Protein AF-A0A7C7M2N9-F1 (afdb_monomer_lite)

Sequence (61 aa):
MLILFIRLGISQNITIAVVDFDGKGVTKIEASALTDRFATELFNLDIYILIERERVGEILD

Structure (mmCIF, N/CA/C/O backbone):
data_AF-A0A7C7M2N9-F1
#
_entry.id   AF-A0A7C7M2N9-F1
#
loop_
_atom_site.group_PDB
_atom_site.id
_atom_site.type_symbol
_atom_site.label_atom_id
_atom_site.label_alt_id
_atom_site.label_comp_id
_atom_site.label_asym_id
_atom_site.label_entity_id
_atom_site.label_seq_id
_atom_site.pdbx_PDB_ins_code
_atom_site.Cartn_x
_atom_site.Cartn_y
_atom_site.Cartn_z
_atom_site.occupancy
_atom_site.B_iso_or_equiv
_atom_site.auth_seq_id
_atom_site.auth_comp_id
_atom_site.auth_asym_id
_atom_site.auth_atom_id
_atom_site.pdbx_PDB_model_num
ATOM 1 N N . MET A 1 1 ? 36.652 5.258 -24.742 1.00 55.91 1 MET A N 1
ATOM 2 C CA . MET A 1 1 ? 36.010 6.242 -23.840 1.00 55.91 1 MET A CA 1
ATOM 3 C C . MET A 1 1 ? 34.499 6.422 -24.069 1.00 55.91 1 MET A C 1
ATOM 5 O O . MET A 1 1 ? 33.895 7.195 -23.350 1.00 55.91 1 MET A O 1
ATOM 9 N N . LEU A 1 2 ? 33.853 5.708 -25.008 1.00 50.41 2 LEU A N 1
ATOM 10 C CA . LEU A 1 2 ? 32.397 5.823 -25.234 1.00 50.41 2 LEU A CA 1
ATOM 11 C C . LEU A 1 2 ? 31.571 4.771 -24.459 1.00 50.41 2 LEU A C 1
ATOM 13 O O . LEU A 1 2 ? 30.422 5.000 -24.110 1.00 50.41 2 LEU A O 1
ATOM 17 N N . ILE A 1 3 ? 32.190 3.639 -24.114 1.00 57.00 3 ILE A N 1
ATOM 18 C CA . ILE A 1 3 ? 31.529 2.493 -23.460 1.00 57.00 3 ILE A CA 1
ATOM 19 C C . ILE A 1 3 ? 31.293 2.732 -21.952 1.00 57.00 3 ILE A C 1
ATOM 21 O O . ILE A 1 3 ? 30.520 2.016 -21.322 1.00 57.00 3 ILE A O 1
ATOM 25 N N . LEU A 1 4 ? 31.933 3.756 -21.367 1.00 51.22 4 LEU A N 1
ATOM 26 C CA . LEU A 1 4 ? 31.808 4.081 -19.941 1.00 51.22 4 LEU A CA 1
ATOM 27 C C . LEU A 1 4 ? 30.479 4.789 -19.615 1.00 51.22 4 LEU A C 1
ATOM 29 O O . LEU A 1 4 ? 29.948 4.603 -18.527 1.00 51.22 4 LEU A O 1
ATOM 33 N N . PHE A 1 5 ? 29.897 5.531 -20.566 1.00 52.50 5 PHE A N 1
ATOM 34 C CA . PHE A 1 5 ? 28.646 6.271 -20.344 1.00 52.50 5 PHE A CA 1
ATOM 35 C C . PHE A 1 5 ? 27.387 5.394 -20.423 1.00 52.50 5 PHE A C 1
ATOM 37 O O . PHE A 1 5 ? 26.417 5.664 -19.725 1.00 52.50 5 PHE A O 1
ATOM 44 N N . ILE A 1 6 ? 27.405 4.302 -21.197 1.00 55.44 6 ILE A N 1
ATOM 45 C CA . ILE A 1 6 ? 26.238 3.408 -21.368 1.00 55.44 6 ILE A CA 1
ATOM 46 C C . ILE A 1 6 ? 25.938 2.603 -20.086 1.00 55.44 6 ILE A C 1
ATOM 48 O O . ILE A 1 6 ? 24.831 2.111 -19.896 1.00 55.44 6 ILE A O 1
ATOM 52 N N . ARG A 1 7 ? 26.910 2.478 -19.174 1.00 48.53 7 ARG A N 1
ATOM 53 C CA . ARG A 1 7 ? 26.795 1.663 -17.952 1.00 48.53 7 ARG A CA 1
ATOM 54 C C . ARG A 1 7 ? 26.253 2.421 -16.734 1.00 48.53 7 ARG A C 1
ATOM 56 O O . ARG A 1 7 ? 25.909 1.769 -15.756 1.00 48.53 7 ARG A O 1
ATOM 63 N N . LEU A 1 8 ? 26.143 3.753 -16.775 1.00 52.69 8 LEU A N 1
ATOM 64 C CA . LEU A 1 8 ? 25.680 4.566 -15.635 1.00 52.69 8 LEU A CA 1
ATOM 65 C C . LEU A 1 8 ? 24.154 4.791 -15.619 1.00 52.69 8 LEU A C 1
ATOM 67 O O . LEU A 1 8 ? 23.669 5.746 -15.027 1.00 52.69 8 LEU A O 1
A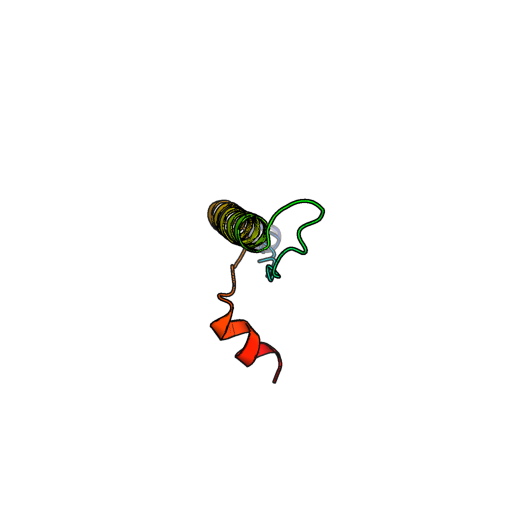TOM 71 N N . GLY A 1 9 ? 23.398 3.938 -16.308 1.00 52.28 9 GLY A N 1
ATOM 72 C CA . GLY A 1 9 ? 21.937 3.963 -16.352 1.00 52.28 9 GLY A CA 1
ATOM 73 C C . GLY A 1 9 ? 21.335 2.718 -15.713 1.00 52.28 9 GLY A C 1
ATOM 74 O O . GLY A 1 9 ? 20.466 2.091 -16.307 1.00 52.28 9 GLY A O 1
ATOM 75 N N . ILE A 1 10 ? 21.832 2.290 -14.549 1.00 53.66 10 ILE A N 1
ATOM 76 C CA . ILE A 1 10 ? 21.154 1.244 -13.777 1.00 53.66 10 ILE A CA 1
ATOM 77 C C . ILE A 1 10 ? 20.031 1.946 -13.017 1.00 53.66 10 ILE A C 1
ATOM 79 O O . ILE A 1 10 ? 20.270 2.516 -11.950 1.00 53.66 10 ILE A O 1
ATOM 83 N N . SER A 1 11 ? 18.831 1.939 -13.605 1.00 57.03 11 SER A N 1
ATOM 84 C CA . SER A 1 11 ? 17.591 2.277 -12.905 1.00 57.03 11 SER A CA 1
ATOM 85 C C . SER A 1 11 ? 17.586 1.501 -11.589 1.00 57.03 11 SER A C 1
ATOM 87 O O . SER A 1 11 ? 17.604 0.268 -11.591 1.00 57.03 11 SER A O 1
ATOM 89 N N . GLN A 1 12 ? 17.709 2.210 -10.467 1.00 56.78 12 GLN A N 1
ATOM 90 C CA . GLN A 1 12 ? 17.648 1.594 -9.151 1.00 56.78 12 GLN A CA 1
ATOM 91 C C . GLN A 1 12 ? 16.204 1.128 -8.989 1.00 56.78 12 GLN A C 1
ATOM 93 O O . GLN A 1 12 ? 15.324 1.952 -8.764 1.00 56.78 12 GLN A O 1
ATOM 98 N N . ASN A 1 13 ? 15.942 -0.164 -9.177 1.00 60.16 13 ASN A N 1
ATOM 99 C CA . ASN A 1 13 ? 14.635 -0.730 -8.876 1.00 60.16 13 ASN A CA 1
ATOM 100 C C . ASN A 1 13 ? 14.420 -0.573 -7.368 1.00 60.16 13 ASN A C 1
ATOM 102 O O . ASN A 1 13 ? 15.026 -1.290 -6.573 1.00 60.16 13 ASN A O 1
ATOM 106 N N . ILE A 1 14 ? 13.633 0.425 -6.969 1.00 66.94 14 ILE A N 1
ATOM 107 C CA . ILE A 1 14 ? 13.316 0.657 -5.565 1.00 66.94 14 ILE A CA 1
ATOM 108 C C . ILE A 1 14 ? 12.203 -0.332 -5.212 1.00 66.94 14 ILE A C 1
ATOM 110 O O . ILE A 1 14 ? 11.096 -0.262 -5.743 1.00 66.94 14 ILE A O 1
ATOM 114 N N . THR A 1 15 ? 12.510 -1.281 -4.334 1.00 68.88 15 THR A N 1
ATOM 115 C CA . THR A 1 15 ? 11.520 -2.202 -3.774 1.00 68.88 15 THR A CA 1
ATOM 116 C C . THR A 1 15 ? 10.810 -1.508 -2.620 1.00 68.88 15 THR A C 1
ATOM 118 O O . THR A 1 15 ? 11.455 -1.098 -1.655 1.00 68.88 15 THR A O 1
ATOM 121 N N . ILE A 1 16 ? 9.487 -1.370 -2.709 1.00 72.75 16 ILE A N 1
ATOM 122 C CA . ILE A 1 16 ? 8.669 -0.713 -1.683 1.00 72.75 16 ILE A CA 1
ATOM 123 C C . ILE A 1 16 ? 7.625 -1.706 -1.178 1.00 72.75 16 ILE A C 1
ATOM 125 O O . ILE A 1 16 ? 6.878 -2.280 -1.967 1.00 72.75 16 ILE A O 1
ATOM 129 N N . ALA A 1 17 ? 7.564 -1.886 0.142 1.00 78.81 17 ALA A N 1
ATOM 130 C CA . ALA A 1 17 ? 6.501 -2.631 0.805 1.00 78.81 17 ALA A CA 1
ATOM 131 C C . ALA A 1 17 ? 5.432 -1.657 1.321 1.00 78.81 17 ALA A C 1
ATOM 133 O O . ALA A 1 17 ? 5.739 -0.731 2.074 1.00 78.81 17 ALA A O 1
ATOM 134 N N . VAL A 1 18 ? 4.178 -1.871 0.919 1.00 78.06 18 VAL A N 1
ATOM 135 C CA . VAL A 1 18 ? 3.024 -1.106 1.412 1.00 78.06 18 VAL A CA 1
ATOM 136 C C . VAL A 1 18 ? 2.427 -1.829 2.618 1.00 78.06 18 VAL A C 1
ATOM 138 O O . VAL A 1 18 ? 2.120 -3.017 2.541 1.00 78.06 18 VAL A O 1
ATOM 141 N N . VAL A 1 19 ? 2.277 -1.114 3.734 1.00 85.19 19 VAL A N 1
ATOM 142 C CA . VAL A 1 19 ? 1.698 -1.621 4.990 1.00 85.19 19 VAL A CA 1
ATOM 143 C C . VAL A 1 19 ? 0.286 -1.059 5.170 1.00 85.19 19 VAL A C 1
ATOM 145 O O . VAL A 1 19 ? -0.019 0.025 4.670 1.00 85.19 19 VAL A O 1
ATOM 148 N N . ASP A 1 20 ? -0.561 -1.789 5.898 1.00 84.88 20 ASP A N 1
ATOM 149 C CA . ASP A 1 20 ? -1.933 -1.388 6.218 1.00 84.88 20 ASP A CA 1
ATOM 150 C C . ASP A 1 20 ? -1.980 -0.031 6.942 1.00 84.88 20 ASP A C 1
ATOM 152 O O . ASP A 1 20 ? -1.225 0.222 7.885 1.00 84.88 20 ASP A O 1
ATOM 156 N N . PHE A 1 21 ? -2.876 0.855 6.502 1.00 89.31 21 PHE A N 1
ATOM 157 C CA . PHE A 1 21 ? -3.026 2.185 7.088 1.00 89.31 21 PHE A CA 1
ATOM 158 C C . PHE A 1 21 ? -3.762 2.134 8.429 1.00 89.31 21 PHE A C 1
ATOM 160 O O . PHE A 1 21 ? -4.815 1.510 8.562 1.00 89.31 21 PHE A O 1
ATOM 167 N N . ASP A 1 22 ? -3.246 2.882 9.405 1.00 88.88 22 ASP A N 1
ATOM 168 C CA . ASP A 1 22 ? -3.956 3.171 10.650 1.00 88.88 22 ASP A CA 1
ATOM 169 C C . ASP A 1 22 ? -4.887 4.377 10.449 1.00 88.88 22 ASP A C 1
ATOM 171 O O . ASP A 1 22 ? -4.458 5.532 10.346 1.00 88.88 22 ASP A O 1
ATOM 175 N N . GLY A 1 23 ? -6.181 4.092 10.320 1.00 86.19 23 GLY A N 1
ATOM 176 C CA . GLY A 1 23 ? -7.208 5.087 10.042 1.00 86.19 23 GLY A CA 1
ATOM 177 C C . GLY A 1 23 ? -7.470 6.007 11.233 1.00 86.19 23 GLY A C 1
ATOM 178 O O . GLY A 1 23 ? -8.073 5.601 12.223 1.00 86.19 23 GLY A O 1
ATOM 179 N N . LYS A 1 24 ? -7.105 7.288 11.122 1.00 88.56 24 LYS A N 1
ATOM 180 C CA . LYS A 1 24 ? -7.460 8.310 12.120 1.00 88.56 24 LYS A CA 1
ATOM 181 C C . LYS A 1 24 ? -8.770 8.998 11.747 1.00 88.56 24 LYS A C 1
ATOM 183 O O . LYS A 1 24 ? -8.794 9.839 10.856 1.00 88.56 24 LYS A O 1
ATOM 188 N N . GLY A 1 25 ? -9.849 8.655 12.450 1.00 89.81 25 GLY A N 1
ATOM 189 C CA . GLY A 1 25 ? -11.179 9.237 12.213 1.00 89.81 25 GLY A CA 1
ATOM 190 C C . GLY A 1 25 ? -11.924 8.651 11.009 1.00 89.81 25 GLY A C 1
ATOM 191 O O . GLY A 1 25 ? -12.940 9.205 10.604 1.00 89.81 25 GLY A O 1
ATOM 192 N N . VAL A 1 26 ? -11.437 7.535 10.464 1.00 88.62 26 VAL A N 1
ATOM 193 C CA . VAL A 1 26 ? -12.090 6.746 9.412 1.00 88.62 26 VAL A CA 1
ATOM 194 C C . VAL A 1 26 ? -12.271 5.315 9.894 1.00 88.62 26 VAL A C 1
ATOM 196 O O . VAL A 1 26 ? -11.584 4.856 10.811 1.00 88.62 26 VAL A O 1
ATOM 199 N N . THR A 1 27 ? -13.207 4.594 9.294 1.00 91.88 27 THR A N 1
ATOM 200 C CA . THR A 1 27 ? -13.404 3.182 9.609 1.00 91.88 27 THR A CA 1
ATOM 201 C C . THR A 1 27 ? -12.222 2.345 9.122 1.00 91.88 27 THR A C 1
ATOM 203 O O . THR A 1 27 ? -11.510 2.702 8.183 1.00 91.88 27 THR A O 1
ATOM 206 N N . LYS A 1 28 ? -12.038 1.167 9.726 1.00 88.62 28 LYS A N 1
ATOM 207 C CA . LYS A 1 28 ? -11.017 0.202 9.293 1.00 88.62 28 LYS A CA 1
ATOM 208 C C . LYS A 1 28 ? -11.185 -0.209 7.822 1.00 88.62 28 LYS A C 1
ATOM 210 O O . LYS A 1 28 ? -10.199 -0.461 7.140 1.00 88.62 28 LYS A O 1
ATOM 215 N N . ILE A 1 29 ? -12.427 -0.255 7.339 1.00 91.50 29 ILE A N 1
ATOM 216 C CA . ILE A 1 29 ? -12.751 -0.592 5.948 1.00 91.50 29 ILE A CA 1
ATOM 217 C C . ILE A 1 29 ? -12.283 0.525 5.011 1.00 91.50 29 ILE A C 1
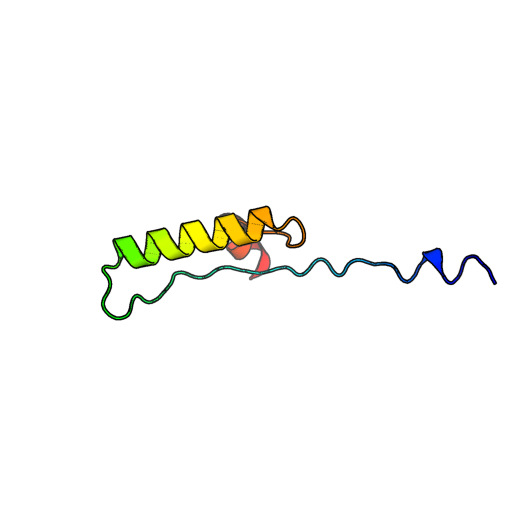ATOM 219 O O . ILE A 1 29 ? -11.642 0.246 4.004 1.00 91.50 29 ILE A O 1
ATOM 223 N N . GLU A 1 30 ? -12.549 1.784 5.358 1.00 89.06 30 GLU A N 1
ATOM 224 C CA . GLU A 1 30 ? -12.083 2.934 4.576 1.00 89.06 30 GLU A CA 1
ATOM 225 C C . GLU A 1 30 ? -10.556 3.036 4.576 1.00 89.06 30 GLU A C 1
ATOM 227 O O . GLU A 1 30 ? -9.962 3.260 3.525 1.00 89.06 30 GLU A O 1
ATOM 232 N N . ALA A 1 31 ? -9.910 2.814 5.726 1.00 93.06 31 ALA A N 1
ATOM 233 C CA . ALA A 1 31 ? -8.453 2.795 5.820 1.00 93.06 31 ALA A CA 1
ATOM 234 C C . ALA A 1 31 ? -7.844 1.708 4.916 1.00 93.06 31 ALA A C 1
ATOM 236 O O . ALA A 1 31 ? -6.917 1.994 4.164 1.00 93.06 31 ALA A O 1
ATOM 237 N N . SER A 1 32 ? -8.426 0.502 4.920 1.00 89.00 32 SER A N 1
ATOM 238 C CA . SER A 1 32 ? -8.023 -0.599 4.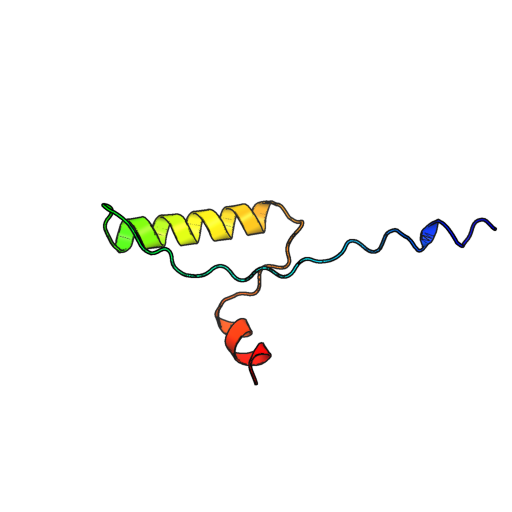035 1.00 89.00 32 SER A CA 1
ATOM 239 C C . SER A 1 32 ? -8.205 -0.240 2.561 1.00 89.00 32 SER A C 1
ATOM 241 O O . SER A 1 32 ? -7.282 -0.402 1.772 1.00 89.00 32 SER A O 1
ATOM 243 N N . ALA A 1 33 ? -9.359 0.322 2.189 1.00 92.38 33 ALA A N 1
ATOM 244 C CA . ALA A 1 33 ? -9.620 0.732 0.812 1.00 92.38 33 ALA A CA 1
ATOM 245 C C . ALA A 1 33 ? -8.630 1.809 0.325 1.00 92.38 33 ALA A C 1
ATOM 247 O O . ALA A 1 33 ? -8.267 1.833 -0.852 1.00 92.38 33 ALA A O 1
ATOM 248 N N . LEU A 1 34 ? -8.173 2.693 1.221 1.00 90.50 34 LEU A N 1
ATOM 249 C CA . LEU A 1 34 ? -7.127 3.674 0.928 1.00 90.50 34 LEU A CA 1
ATOM 250 C C . LEU A 1 34 ? -5.749 3.024 0.769 1.00 90.50 34 LEU A C 1
ATOM 252 O O . LEU A 1 34 ? -5.014 3.425 -0.132 1.00 90.50 34 LEU A O 1
ATOM 256 N N . THR A 1 35 ? -5.406 2.022 1.585 1.00 89.00 35 THR A N 1
ATOM 257 C CA . THR A 1 35 ? -4.177 1.230 1.412 1.00 89.00 35 THR A CA 1
ATOM 258 C C . THR A 1 35 ? -4.168 0.515 0.062 1.00 89.00 35 THR A C 1
ATOM 260 O O . THR A 1 35 ? -3.178 0.605 -0.661 1.00 89.00 35 THR A O 1
ATOM 263 N N . ASP A 1 36 ? -5.279 -0.116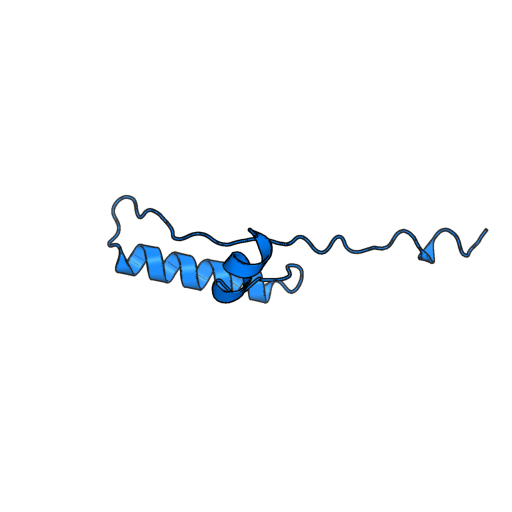 -0.325 1.00 89.31 36 ASP A N 1
ATOM 264 C CA . ASP A 1 36 ? -5.401 -0.838 -1.598 1.00 89.31 36 ASP A CA 1
ATOM 265 C C . ASP A 1 36 ? -5.285 0.113 -2.798 1.00 89.31 36 ASP A C 1
ATOM 267 O O . ASP A 1 36 ? -4.559 -0.153 -3.762 1.00 89.31 36 ASP A O 1
ATOM 271 N N . ARG A 1 37 ? -5.958 1.273 -2.722 1.00 90.62 37 ARG A N 1
ATOM 272 C CA . ARG A 1 37 ? -5.828 2.355 -3.711 1.00 90.62 37 ARG A CA 1
ATOM 273 C C . ARG A 1 37 ? -4.383 2.833 -3.807 1.00 90.62 37 ARG A C 1
ATOM 275 O O . ARG A 1 37 ? -3.862 2.939 -4.907 1.00 90.62 37 ARG A O 1
ATOM 282 N N . PHE A 1 38 ? -3.722 3.076 -2.680 1.00 87.38 38 PHE A N 1
ATOM 283 C CA . PHE A 1 38 ? -2.339 3.544 -2.649 1.00 87.38 38 PHE A CA 1
ATOM 284 C C . PHE A 1 38 ? -1.355 2.524 -3.237 1.00 87.38 38 PHE A C 1
ATOM 286 O O . PHE A 1 38 ? -0.498 2.898 -4.033 1.00 87.38 38 PHE A O 1
ATOM 293 N N . ALA A 1 39 ? -1.506 1.240 -2.908 1.00 84.31 39 ALA A N 1
ATOM 294 C CA . ALA A 1 39 ? -0.708 0.167 -3.496 1.00 84.31 39 ALA A CA 1
ATOM 295 C C . ALA A 1 39 ? -0.908 0.073 -5.016 1.00 84.31 39 ALA A C 1
ATOM 297 O O . ALA A 1 39 ? 0.060 -0.066 -5.760 1.00 84.31 39 ALA A O 1
ATOM 298 N N . THR A 1 40 ? -2.153 0.215 -5.478 1.00 85.81 40 THR A N 1
ATOM 299 C CA . THR A 1 40 ? -2.487 0.227 -6.909 1.00 85.81 40 THR A CA 1
ATOM 300 C C . THR A 1 40 ? -1.871 1.431 -7.622 1.00 85.81 40 THR A C 1
ATOM 302 O O . THR A 1 40 ? -1.287 1.275 -8.688 1.00 85.81 40 THR A O 1
ATOM 305 N N . GLU A 1 41 ? -1.946 2.629 -7.038 1.00 86.31 41 GLU A N 1
ATOM 306 C CA . GLU A 1 41 ? -1.308 3.820 -7.611 1.00 86.31 41 GLU A CA 1
ATOM 307 C C . GLU A 1 41 ? 0.217 3.664 -7.669 1.00 86.31 41 GLU A C 1
ATOM 309 O O . GLU A 1 41 ? 0.818 3.977 -8.690 1.00 86.31 41 GLU A O 1
ATOM 314 N N . LEU A 1 42 ? 0.849 3.109 -6.628 1.00 80.44 42 LEU A N 1
ATOM 315 C CA . LEU A 1 42 ? 2.286 2.813 -6.641 1.00 80.44 42 LEU A CA 1
ATOM 316 C C . LEU A 1 42 ? 2.672 1.795 -7.720 1.00 80.44 42 LEU A C 1
ATOM 318 O O . LEU A 1 42 ? 3.717 1.955 -8.349 1.00 80.44 42 LEU A O 1
ATOM 322 N N . PHE A 1 43 ? 1.835 0.782 -7.951 1.00 75.81 43 PHE A N 1
ATOM 323 C CA . PHE A 1 43 ? 2.010 -0.177 -9.042 1.00 75.81 43 PHE A CA 1
ATOM 324 C C . PHE A 1 43 ? 1.892 0.505 -10.413 1.00 75.81 43 PHE A C 1
ATOM 326 O O . PHE A 1 43 ? 2.731 0.296 -11.285 1.00 75.81 43 PHE A O 1
ATOM 333 N N . ASN A 1 44 ? 0.906 1.390 -10.580 1.00 79.38 44 ASN A N 1
ATOM 334 C CA . ASN A 1 44 ? 0.662 2.121 -11.826 1.00 79.38 44 ASN A CA 1
ATOM 335 C C . ASN A 1 44 ? 1.775 3.113 -12.198 1.00 79.38 44 ASN A C 1
ATOM 337 O O . ASN A 1 44 ? 1.840 3.539 -13.350 1.00 79.38 44 ASN A O 1
ATOM 341 N N . LEU A 1 45 ? 2.642 3.502 -11.256 1.00 79.19 45 LEU A N 1
ATOM 342 C CA . LEU A 1 45 ? 3.785 4.370 -11.552 1.00 79.19 45 LEU A CA 1
ATOM 343 C C . LEU A 1 45 ? 4.877 3.661 -12.376 1.00 79.19 45 LEU A C 1
ATOM 345 O O . LEU A 1 45 ? 5.753 4.353 -12.887 1.00 79.19 45 LEU A O 1
ATOM 349 N N . ASP A 1 46 ? 4.842 2.325 -12.507 1.00 63.53 46 ASP A N 1
ATOM 350 C CA . ASP A 1 46 ? 5.716 1.499 -13.374 1.00 63.53 46 ASP A CA 1
ATOM 351 C C . ASP A 1 46 ? 7.238 1.681 -13.129 1.00 63.53 46 ASP A C 1
ATOM 353 O O . ASP A 1 46 ? 8.093 1.324 -13.938 1.00 63.53 46 ASP A O 1
ATOM 357 N N . ILE A 1 47 ? 7.584 2.263 -11.976 1.00 57.09 47 ILE A N 1
ATOM 358 C CA . ILE A 1 47 ? 8.950 2.562 -11.503 1.00 57.09 47 ILE A CA 1
ATOM 359 C C . ILE A 1 47 ? 9.326 1.763 -10.246 1.00 57.09 47 ILE A C 1
ATOM 361 O O . ILE A 1 47 ? 10.478 1.809 -9.809 1.00 57.09 47 ILE A O 1
ATOM 365 N N . TYR A 1 48 ? 8.373 1.036 -9.655 1.00 59.88 48 TYR A N 1
ATOM 366 C CA . TYR A 1 48 ? 8.556 0.269 -8.425 1.00 59.88 48 TYR A CA 1
ATOM 367 C C . TYR A 1 48 ? 8.216 -1.203 -8.652 1.00 59.88 48 TYR A C 1
ATOM 369 O O . TYR A 1 48 ? 7.185 -1.533 -9.233 1.00 59.88 48 TYR A O 1
ATOM 377 N N . ILE A 1 49 ? 9.068 -2.100 -8.151 1.00 60.03 49 ILE A N 1
ATOM 378 C CA . ILE A 1 49 ? 8.744 -3.528 -8.085 1.00 60.03 49 ILE A CA 1
ATOM 379 C C . ILE A 1 49 ? 7.839 -3.711 -6.866 1.00 60.03 49 ILE A C 1
ATOM 381 O O . ILE A 1 49 ? 8.318 -3.716 -5.729 1.00 60.03 49 ILE A O 1
ATOM 385 N N . LEU A 1 50 ? 6.528 -3.810 -7.098 1.00 57.69 50 LEU A N 1
ATOM 386 C CA . LEU A 1 50 ? 5.566 -4.082 -6.035 1.00 57.69 50 LEU A CA 1
ATOM 387 C C . LEU A 1 50 ? 5.668 -5.563 -5.656 1.00 57.69 50 LEU A C 1
ATOM 389 O O . LEU A 1 50 ? 5.374 -6.445 -6.462 1.00 57.69 50 LEU A O 1
ATOM 393 N N . ILE A 1 51 ? 6.124 -5.841 -4.438 1.00 60.91 51 ILE A N 1
ATOM 394 C CA . ILE A 1 51 ? 6.148 -7.203 -3.906 1.00 60.91 51 ILE A CA 1
ATOM 395 C C . ILE A 1 51 ? 4.788 -7.461 -3.266 1.00 60.91 51 ILE A C 1
ATOM 397 O O . ILE A 1 51 ? 4.430 -6.834 -2.268 1.00 60.91 51 ILE A O 1
ATOM 401 N N . GLU A 1 52 ? 4.018 -8.367 -3.868 1.00 57.72 52 GLU A N 1
ATOM 402 C CA . GLU A 1 52 ? 2.766 -8.859 -3.297 1.00 57.72 52 GLU A CA 1
ATOM 403 C C . GLU A 1 52 ? 3.013 -9.392 -1.879 1.00 57.72 52 GLU A C 1
ATOM 405 O O . GLU A 1 52 ? 4.028 -10.039 -1.612 1.00 57.72 52 GLU A O 1
ATOM 410 N N . ARG A 1 53 ? 2.080 -9.123 -0.957 1.00 56.84 53 ARG A N 1
ATOM 411 C CA . ARG A 1 53 ? 2.209 -9.446 0.477 1.00 56.84 53 ARG A CA 1
ATOM 412 C C . ARG A 1 53 ? 2.595 -10.906 0.752 1.00 56.84 53 ARG A C 1
ATOM 414 O O . ARG A 1 53 ? 3.265 -11.162 1.747 1.00 56.84 53 ARG A O 1
ATOM 421 N N . GLU A 1 54 ? 2.220 -11.841 -0.121 1.00 53.78 54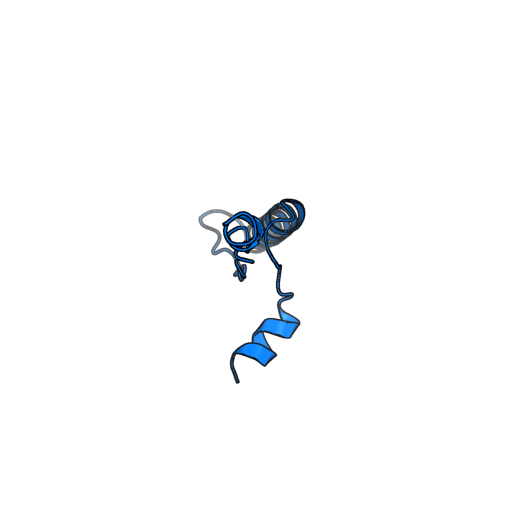 GLU A N 1
ATOM 422 C CA . GLU A 1 54 ? 2.587 -13.262 -0.014 1.00 53.78 54 GLU A CA 1
ATOM 423 C C . GLU A 1 54 ? 4.100 -13.505 -0.118 1.00 53.78 54 G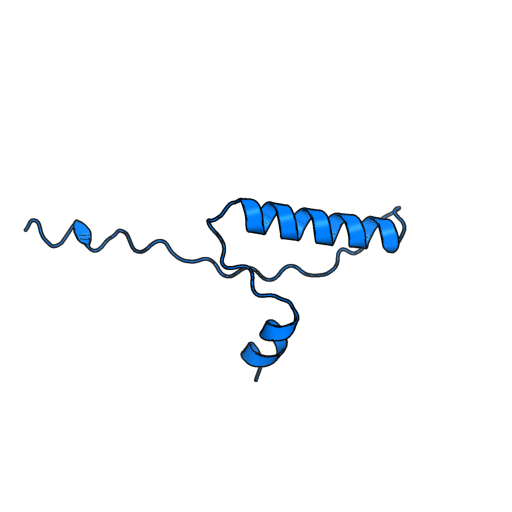LU A C 1
ATOM 425 O O . GLU A 1 54 ? 4.626 -14.419 0.508 1.00 53.78 54 GLU A O 1
ATOM 430 N N . ARG A 1 55 ? 4.823 -12.651 -0.848 1.00 51.22 55 ARG A N 1
ATOM 431 C CA . ARG A 1 55 ? 6.263 -12.786 -1.107 1.00 51.22 55 ARG A CA 1
ATOM 432 C C . ARG A 1 55 ? 7.134 -12.062 -0.078 1.00 51.22 55 ARG A C 1
ATOM 434 O O . ARG A 1 55 ? 8.332 -12.305 -0.026 1.00 51.22 55 ARG A O 1
ATOM 441 N N . VAL A 1 56 ? 6.558 -11.204 0.771 1.00 59.31 56 VAL A N 1
ATOM 442 C CA . VAL A 1 56 ? 7.294 -10.546 1.871 1.00 59.31 56 VAL A CA 1
ATOM 443 C C . VAL A 1 56 ? 7.689 -11.555 2.952 1.00 59.31 56 VAL A C 1
ATOM 445 O O . VAL A 1 56 ? 8.757 -11.420 3.544 1.00 59.31 56 VAL A O 1
ATOM 448 N N . GLY A 1 57 ? 6.872 -12.593 3.166 1.00 57.47 57 GLY A N 1
ATOM 449 C CA . GLY A 1 57 ? 7.208 -13.687 4.080 1.00 57.47 57 GLY A CA 1
ATOM 450 C C . GLY A 1 57 ? 8.469 -14.450 3.666 1.00 57.47 57 GLY A C 1
ATOM 451 O O . GLY A 1 57 ? 9.239 -14.839 4.528 1.00 57.47 57 GLY A O 1
ATOM 452 N N . GLU A 1 58 ? 8.728 -14.591 2.362 1.00 55.41 58 GLU A N 1
ATOM 453 C CA . GLU A 1 58 ? 9.897 -15.321 1.842 1.00 55.41 58 GLU A CA 1
ATOM 454 C C . GLU A 1 58 ? 11.214 -14.536 1.942 1.00 55.41 58 GLU A C 1
ATOM 456 O O . GLU A 1 58 ? 12.282 -15.126 1.833 1.00 55.41 58 GLU A O 1
ATOM 461 N N . ILE A 1 59 ? 11.160 -13.209 2.093 1.00 57.16 59 ILE A N 1
ATOM 462 C CA . ILE A 1 59 ? 12.356 -12.343 2.093 1.00 57.16 59 ILE A CA 1
ATOM 463 C C . ILE A 1 59 ? 12.853 -12.079 3.527 1.00 57.16 59 ILE A C 1
ATOM 465 O O . ILE A 1 59 ? 13.955 -11.568 3.719 1.00 57.16 59 ILE A O 1
ATOM 469 N N . LEU A 1 60 ? 12.041 -12.407 4.536 1.00 58.38 60 LEU A N 1
ATOM 470 C CA . LEU A 1 60 ? 12.353 -12.191 5.952 1.00 58.38 60 LEU A CA 1
ATOM 471 C C . LEU A 1 60 ? 12.931 -13.427 6.667 1.00 58.38 60 LEU A C 1
ATOM 473 O O . LEU A 1 60 ? 13.226 -13.310 7.857 1.00 58.38 60 LEU A O 1
ATOM 477 N N . ASP A 1 61 ? 13.137 -14.540 5.954 1.00 52.19 61 ASP A N 1
ATOM 478 C CA . ASP A 1 61 ? 13.846 -15.741 6.432 1.00 52.19 61 ASP A CA 1
ATOM 479 C C . ASP A 1 61 ? 15.267 -15.856 5.845 1.00 52.19 61 ASP A C 1
ATOM 481 O O . ASP A 1 61 ? 15.443 -15.645 4.620 1.00 52.19 61 ASP A O 1
#

Secondary structure (DSSP, 8-state):
--TTTTTS-----EEE-------SSS-HHHHHHHHHHHHHHHHHTSSEEE--HHHHHHH--

Foldseek 3Di:
DVVVVVPPPPLPQDEDEQDQDDDDVDDSVVSRVVSVVVLVVVVVVVSHDHDDPVCVVVVVD

Radius of gyration: 17.13 Å; chains: 1; bounding box: 49×25×37 Å

pLDDT: mean 71.19, std 15.5, range [48.53, 93.06]